Protein AF-A0A2T2UT08-F1 (afdb_monomer)

Secondary structure (DSSP, 8-state):
--BHHHHHHHHHHHHS-TTS-HHHHHHHHHHHHHHH-TT--STTSB--HHHHHHHHHHH--TTSTT-B-HHHHHHHHHHTTS-HHHHHHHHHHHHHHHHHHTT-SS---TTSPBPHHHHHHHHHHHHHH--HHHHHHHHHHH-

Solvent-accessible surface area (backbone atoms only — not comparable to full-atom values): 7867 Å² total; per-residue (Å²): 130,60,21,43,42,55,51,42,40,56,48,42,74,72,71,52,53,94,85,32,46,58,68,63,46,26,59,55,50,29,55,53,53,30,73,72,36,97,84,39,88,47,42,80,37,76,56,43,71,74,54,46,57,51,47,52,69,49,40,54,38,50,81,44,95,80,37,41,20,47,15,57,55,36,22,55,65,32,43,82,78,37,60,66,70,52,13,61,70,41,7,45,64,53,28,47,50,50,58,65,73,44,85,56,63,53,85,73,57,34,82,44,50,27,23,44,46,54,42,54,48,50,52,50,54,47,59,70,65,59,38,76,68,52,52,54,49,55,48,72,78,71,110

Sequence (143 aa):
MDTVRDYVRNWVRRHATPEADVDALTADLCEEAVAAHPLIDDPDFPLTDSIRDTLDATFGTAADEDAQTPAAITREELRDALPPRCAHRLGRPVARLILNDHDLAWDVDPEAPLPCILADRYRRLLREGLTDRRLRKLQAELC

pLDDT: mean 87.92, std 7.17, range [59.38, 97.12]

Nearest PDB structures (foldseek):
  7pik-assembly1_B  TM=3.747E-01  e=6.619E+00  Escherichia coli

Structure (mmCIF, N/CA/C/O backbone):
data_AF-A0A2T2UT08-F1
#
_entry.id   AF-A0A2T2UT08-F1
#
loop_
_atom_site.group_PDB
_atom_site.id
_atom_site.type_symbol
_atom_site.label_atom_id
_atom_site.label_alt_id
_atom_site.label_comp_id
_atom_site.label_asym_id
_atom_site.label_entity_id
_atom_site.label_seq_id
_atom_site.pdbx_PDB_ins_code
_atom_site.Cartn_x
_atom_site.Cartn_y
_atom_site.Cartn_z
_atom_site.occupancy
_atom_site.B_iso_or_equiv
_atom_site.auth_seq_id
_atom_site.auth_comp_id
_atom_site.auth_asym_id
_atom_site.auth_atom_id
_atom_site.pdbx_PDB_model_num
ATOM 1 N N . MET A 1 1 ? 16.412 -3.150 -23.366 1.00 74.50 1 MET A N 1
ATOM 2 C CA . MET A 1 1 ? 16.485 -1.968 -22.492 1.00 74.50 1 MET A CA 1
ATOM 3 C C . MET A 1 1 ? 15.433 -2.213 -21.446 1.00 74.50 1 MET A C 1
ATOM 5 O O . MET A 1 1 ? 14.310 -2.473 -21.855 1.00 74.50 1 MET A O 1
ATOM 9 N N . ASP A 1 2 ? 15.813 -2.254 -20.175 1.00 92.12 2 ASP A N 1
ATOM 10 C CA . ASP A 1 2 ? 14.853 -2.517 -19.102 1.00 92.12 2 ASP A CA 1
ATOM 11 C C . ASP A 1 2 ? 13.895 -1.329 -18.989 1.00 92.12 2 ASP A C 1
ATOM 13 O O . ASP A 1 2 ? 14.313 -0.176 -19.146 1.00 92.12 2 ASP A O 1
ATOM 17 N N . THR A 1 3 ? 12.622 -1.607 -18.739 1.00 96.94 3 THR A N 1
ATOM 18 C CA . THR A 1 3 ? 11.595 -0.588 -18.487 1.00 96.94 3 THR A CA 1
ATOM 19 C C . THR A 1 3 ? 11.238 -0.510 -17.004 1.00 96.94 3 THR A C 1
ATOM 21 O O . THR A 1 3 ? 11.623 -1.367 -16.200 1.00 96.94 3 THR A O 1
ATOM 24 N N . VAL A 1 4 ? 10.467 0.511 -16.625 1.00 96.50 4 VAL A N 1
ATOM 25 C CA . VAL A 1 4 ? 9.859 0.600 -15.287 1.00 96.50 4 VAL A CA 1
ATOM 26 C C . VAL A 1 4 ? 9.005 -0.640 -14.995 1.00 96.50 4 VAL A C 1
ATOM 28 O O . VAL A 1 4 ? 9.108 -1.219 -13.915 1.00 96.50 4 VAL A O 1
ATOM 31 N N . ARG A 1 5 ? 8.240 -1.134 -15.971 1.00 96.94 5 ARG A N 1
ATOM 32 C CA . ARG A 1 5 ? 7.446 -2.363 -15.851 1.00 96.94 5 ARG A CA 1
ATOM 33 C C . ARG A 1 5 ? 8.317 -3.586 -15.585 1.00 96.94 5 ARG A C 1
ATOM 35 O O . ARG A 1 5 ? 7.957 -4.405 -14.739 1.00 96.94 5 ARG A O 1
ATOM 42 N N . ASP A 1 6 ? 9.454 -3.719 -16.268 1.00 97.12 6 ASP A N 1
ATOM 43 C CA . ASP A 1 6 ? 10.388 -4.827 -16.028 1.00 97.12 6 ASP A CA 1
ATOM 44 C C . ASP A 1 6 ? 10.944 -4.783 -14.601 1.00 97.12 6 ASP A C 1
ATOM 46 O O . ASP A 1 6 ? 11.050 -5.820 -13.939 1.00 97.12 6 ASP A O 1
ATOM 50 N N . TYR A 1 7 ? 11.260 -3.584 -14.103 1.00 96.25 7 TYR A N 1
ATOM 51 C CA . TYR A 1 7 ? 11.666 -3.379 -12.716 1.00 96.25 7 TYR A CA 1
ATOM 52 C C . TYR A 1 7 ? 10.566 -3.814 -11.740 1.00 96.25 7 TYR A C 1
ATOM 54 O O . TYR A 1 7 ? 10.809 -4.692 -10.909 1.00 96.25 7 TYR A O 1
ATOM 62 N N . VAL A 1 8 ? 9.352 -3.270 -11.882 1.00 95.94 8 VAL A N 1
ATOM 63 C CA . VAL A 1 8 ? 8.220 -3.552 -10.984 1.00 95.94 8 VAL A CA 1
ATOM 64 C C . VAL A 1 8 ? 7.896 -5.041 -10.984 1.00 95.94 8 VAL A C 1
ATOM 66 O O . VAL A 1 8 ? 7.767 -5.647 -9.924 1.00 95.94 8 VAL A O 1
ATOM 69 N N . ARG A 1 9 ? 7.855 -5.678 -12.159 1.00 96.06 9 ARG A N 1
ATOM 70 C CA . ARG A 1 9 ? 7.591 -7.117 -12.272 1.00 96.06 9 ARG A CA 1
ATOM 71 C C . ARG A 1 9 ? 8.642 -7.956 -11.555 1.00 96.06 9 ARG A C 1
ATOM 73 O O . ARG A 1 9 ? 8.315 -8.948 -10.903 1.00 96.06 9 ARG A O 1
ATOM 80 N N . ASN A 1 10 ? 9.915 -7.585 -11.686 1.00 95.12 10 ASN A N 1
ATOM 81 C CA . ASN A 1 10 ? 11.006 -8.274 -11.003 1.00 95.12 10 ASN A CA 1
ATOM 82 C C . ASN A 1 10 ? 10.953 -8.066 -9.490 1.00 95.12 10 ASN A C 1
ATOM 84 O O . ASN A 1 10 ? 11.246 -9.001 -8.746 1.00 95.12 10 ASN A O 1
ATOM 88 N N . TRP A 1 11 ? 10.565 -6.876 -9.040 1.00 95.12 11 TRP A N 1
ATOM 89 C CA . TRP A 1 11 ? 10.347 -6.597 -7.629 1.00 95.12 11 TRP A CA 1
ATOM 90 C C . TRP A 1 11 ? 9.188 -7.438 -7.075 1.00 95.12 11 TRP A C 1
ATOM 92 O O . TRP A 1 11 ? 9.375 -8.166 -6.101 1.00 95.12 11 TRP A O 1
ATOM 102 N N . VAL A 1 12 ? 8.037 -7.462 -7.759 1.00 92.81 12 VAL A N 1
ATOM 103 C CA . VAL A 1 12 ? 6.862 -8.264 -7.371 1.00 92.81 12 VAL A CA 1
ATOM 104 C C . VAL A 1 12 ? 7.235 -9.733 -7.211 1.00 92.81 12 VAL A C 1
ATOM 106 O O . VAL A 1 12 ? 6.958 -10.332 -6.179 1.00 92.81 12 VAL A O 1
ATOM 109 N N . ARG A 1 13 ? 7.954 -10.307 -8.178 1.00 91.38 13 ARG A N 1
ATOM 110 C CA . ARG A 1 13 ? 8.400 -11.709 -8.114 1.00 91.38 13 ARG A CA 1
ATOM 111 C C . ARG A 1 13 ? 9.299 -12.031 -6.920 1.00 91.38 13 ARG A C 1
ATOM 113 O O . ARG A 1 13 ? 9.397 -13.198 -6.553 1.00 91.38 13 ARG A O 1
ATOM 120 N N . ARG A 1 14 ? 10.010 -11.043 -6.371 1.00 90.50 14 ARG A N 1
ATOM 121 C CA . ARG A 1 14 ? 10.910 -11.233 -5.224 1.00 90.50 14 ARG A CA 1
ATOM 122 C C . ARG A 1 14 ? 10.215 -11.034 -3.885 1.00 90.50 14 ARG A C 1
ATOM 124 O O . ARG A 1 14 ? 10.642 -11.650 -2.913 1.00 90.50 14 ARG A O 1
ATOM 131 N N . HIS A 1 15 ? 9.211 -10.162 -3.832 1.00 87.44 15 HIS A N 1
ATOM 132 C CA . HIS A 1 15 ? 8.656 -9.669 -2.570 1.00 87.44 15 HIS A CA 1
ATOM 133 C C . HIS A 1 15 ? 7.194 -10.051 -2.330 1.00 87.44 15 HIS A C 1
ATOM 135 O O . HIS A 1 15 ? 6.765 -10.034 -1.178 1.00 87.44 15 HIS A O 1
ATOM 141 N N . ALA A 1 16 ? 6.438 -10.410 -3.368 1.00 83.06 16 ALA A N 1
ATOM 142 C CA . ALA A 1 16 ? 5.073 -10.897 -3.214 1.00 83.06 16 ALA A CA 1
ATOM 143 C C . ALA A 1 16 ? 5.041 -12.349 -2.716 1.00 83.06 16 ALA A C 1
ATOM 145 O O . ALA A 1 16 ? 6.014 -13.100 -2.843 1.00 83.06 16 ALA A O 1
ATOM 146 N N . THR A 1 17 ? 3.902 -12.751 -2.150 1.00 79.75 17 THR A N 1
ATOM 147 C CA . THR A 1 17 ? 3.682 -14.139 -1.737 1.00 79.75 17 THR A CA 1
ATOM 148 C C . THR A 1 17 ? 3.603 -15.077 -2.948 1.00 79.75 17 THR A C 1
ATOM 150 O O . THR A 1 17 ? 3.249 -14.637 -4.045 1.00 79.75 17 THR A O 1
ATOM 153 N N . PRO A 1 18 ? 3.928 -16.375 -2.788 1.00 77.25 18 PRO A N 1
ATOM 154 C CA . PRO A 1 18 ? 3.865 -17.349 -3.883 1.00 77.25 18 PRO A CA 1
ATOM 155 C C . PRO A 1 18 ? 2.495 -17.448 -4.570 1.00 77.25 18 PRO A C 1
ATOM 157 O O . PRO A 1 18 ? 2.421 -17.813 -5.741 1.00 77.25 18 PRO A O 1
ATOM 160 N N . GLU A 1 19 ? 1.424 -17.148 -3.840 1.00 79.25 19 GLU A N 1
ATOM 161 C CA . GLU A 1 19 ? 0.036 -17.210 -4.292 1.00 79.25 19 GLU A CA 1
ATOM 162 C C . GLU A 1 19 ? -0.437 -15.925 -4.991 1.00 79.25 19 GLU A C 1
ATOM 164 O O . GLU A 1 19 ? -1.535 -15.912 -5.546 1.00 79.25 19 GLU A O 1
ATOM 169 N N . ALA A 1 20 ? 0.360 -14.851 -4.966 1.00 81.38 20 ALA A N 1
ATOM 170 C CA . ALA A 1 20 ? -0.019 -13.571 -5.549 1.00 81.38 20 ALA A CA 1
ATOM 171 C C . ALA A 1 20 ? -0.123 -13.645 -7.082 1.00 81.38 20 ALA A C 1
ATOM 173 O O . ALA A 1 20 ? 0.723 -14.238 -7.762 1.00 81.38 20 ALA A O 1
ATOM 174 N N . ASP A 1 21 ? -1.128 -12.969 -7.643 1.00 87.75 21 ASP A N 1
ATOM 175 C CA . ASP A 1 21 ? -1.203 -12.753 -9.088 1.00 87.75 21 ASP A CA 1
ATOM 176 C C . ASP A 1 21 ? -0.156 -11.708 -9.489 1.00 87.75 21 ASP A C 1
ATOM 178 O O . ASP A 1 21 ? -0.355 -10.497 -9.371 1.00 87.75 21 ASP A O 1
ATOM 182 N N . VAL A 1 22 ? 0.994 -12.202 -9.954 1.00 89.06 22 VAL A N 1
ATOM 183 C CA . VAL A 1 22 ? 2.141 -11.376 -10.346 1.00 89.06 22 VAL A CA 1
ATOM 184 C C . VAL A 1 22 ? 1.762 -10.342 -11.400 1.00 89.06 22 VAL A C 1
ATOM 186 O O . VAL A 1 22 ? 2.280 -9.229 -11.347 1.00 89.06 22 VAL A O 1
ATOM 189 N N . ASP A 1 23 ? 0.905 -10.676 -12.363 1.00 90.31 23 ASP A N 1
ATOM 190 C CA . ASP A 1 23 ? 0.611 -9.777 -13.478 1.00 90.31 23 ASP A CA 1
ATOM 191 C C . ASP A 1 23 ? -0.381 -8.690 -13.057 1.00 90.31 23 ASP A C 1
ATOM 193 O O . ASP A 1 23 ? -0.152 -7.516 -13.367 1.00 90.31 23 ASP A O 1
ATOM 197 N N . ALA A 1 24 ? -1.408 -9.047 -12.278 1.00 88.50 24 ALA A N 1
ATOM 198 C CA . ALA A 1 24 ? -2.324 -8.072 -11.690 1.00 88.50 24 ALA A CA 1
ATOM 199 C C . ALA A 1 24 ? -1.584 -7.107 -10.750 1.00 88.50 24 ALA A C 1
ATOM 201 O O . ALA A 1 24 ? -1.689 -5.891 -10.901 1.00 88.50 24 ALA A O 1
ATOM 202 N N . LEU A 1 25 ? -0.758 -7.639 -9.843 1.00 88.56 25 LEU A N 1
ATOM 203 C CA . LEU A 1 25 ? 0.002 -6.833 -8.889 1.00 88.56 25 LEU A CA 1
ATOM 204 C C . LEU A 1 25 ? 1.076 -5.976 -9.574 1.00 88.56 25 LEU A C 1
ATOM 206 O O . LEU A 1 25 ? 1.326 -4.847 -9.160 1.00 88.56 25 LEU A O 1
ATOM 210 N N . THR A 1 26 ? 1.694 -6.474 -10.650 1.00 93.38 26 THR A N 1
ATOM 211 C CA . THR A 1 26 ? 2.627 -5.673 -11.456 1.00 93.38 26 THR A CA 1
ATOM 212 C C . THR A 1 26 ? 1.913 -4.498 -12.107 1.00 93.38 26 THR A C 1
ATOM 214 O O . THR A 1 26 ? 2.432 -3.389 -12.054 1.00 93.38 26 THR A O 1
ATOM 217 N N . ALA A 1 27 ? 0.758 -4.722 -12.742 1.00 91.25 27 ALA A N 1
ATOM 218 C CA . ALA A 1 27 ? 0.015 -3.655 -13.415 1.00 91.25 27 ALA A CA 1
ATOM 219 C C . ALA A 1 27 ? -0.376 -2.539 -12.440 1.00 91.25 27 ALA A C 1
ATOM 221 O O . ALA A 1 27 ? -0.188 -1.364 -12.731 1.00 91.25 27 ALA A O 1
ATOM 222 N N . ASP A 1 28 ? -0.827 -2.940 -11.264 1.00 89.31 28 ASP A N 1
ATOM 223 C CA . ASP A 1 28 ? -1.265 -2.075 -10.182 1.00 89.31 28 ASP A CA 1
ATOM 224 C C . ASP A 1 28 ? -0.095 -1.280 -9.560 1.00 89.31 28 ASP A C 1
ATOM 226 O O . ASP A 1 28 ? -0.135 -0.056 -9.470 1.00 89.31 28 ASP A O 1
ATOM 230 N N . LEU A 1 29 ? 1.033 -1.931 -9.251 1.00 91.94 29 LEU A N 1
ATOM 231 C CA . LEU A 1 29 ? 2.231 -1.233 -8.759 1.00 91.94 29 LEU A CA 1
ATOM 232 C C . LEU A 1 29 ? 2.945 -0.399 -9.832 1.00 91.94 29 LEU A C 1
ATOM 234 O O . LEU A 1 29 ? 3.732 0.483 -9.494 1.00 91.94 29 LEU A O 1
ATOM 238 N N . CYS A 1 30 ? 2.688 -0.637 -11.119 1.00 94.31 30 CYS A N 1
ATOM 239 C CA . CYS A 1 30 ? 3.181 0.249 -12.169 1.00 94.31 30 CYS A CA 1
ATOM 240 C C . CYS A 1 30 ? 2.531 1.637 -12.086 1.00 94.31 30 CYS A C 1
ATOM 242 O O . CYS A 1 30 ? 3.211 2.619 -12.365 1.00 94.31 30 CYS A O 1
ATOM 244 N N . GLU A 1 31 ? 1.262 1.740 -11.679 1.00 90.69 31 GLU A N 1
ATOM 245 C CA . GLU A 1 31 ? 0.604 3.039 -11.476 1.00 90.69 31 GLU A CA 1
ATOM 246 C C . GLU A 1 31 ? 1.274 3.820 -10.337 1.00 90.69 31 GLU A C 1
ATOM 248 O O . GLU A 1 31 ? 1.564 5.009 -10.470 1.00 90.69 31 GLU A O 1
ATOM 253 N N . GLU A 1 32 ? 1.618 3.126 -9.253 1.00 90.50 32 GLU A N 1
ATOM 254 C CA . GLU A 1 32 ? 2.368 3.701 -8.134 1.00 90.50 32 GLU A CA 1
ATOM 255 C C . GLU A 1 32 ? 3.791 4.114 -8.545 1.00 90.50 32 GLU A C 1
ATOM 257 O O . GLU A 1 32 ? 4.257 5.190 -8.177 1.00 90.50 32 GLU A O 1
ATOM 262 N N . ALA A 1 33 ? 4.476 3.295 -9.351 1.00 92.44 33 ALA A N 1
ATOM 263 C CA . ALA A 1 33 ? 5.806 3.611 -9.869 1.00 92.44 33 ALA A CA 1
ATOM 264 C C . ALA A 1 33 ? 5.794 4.876 -10.739 1.00 92.44 33 ALA A C 1
ATOM 266 O O . ALA A 1 33 ? 6.655 5.736 -10.573 1.00 92.44 33 ALA A O 1
ATOM 267 N N . VAL A 1 34 ? 4.801 5.011 -11.623 1.00 93.38 34 VAL A N 1
ATOM 268 C CA . VAL A 1 34 ? 4.585 6.212 -12.446 1.00 93.38 34 VAL A CA 1
ATOM 269 C C . VAL A 1 34 ? 4.361 7.440 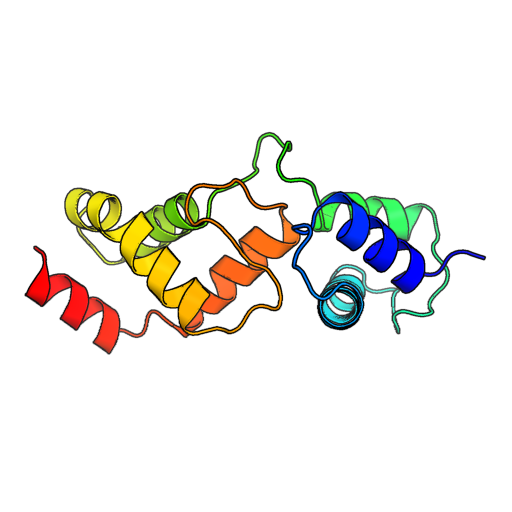-11.555 1.00 93.38 34 VAL A C 1
ATOM 271 O O . VAL A 1 34 ? 4.970 8.484 -11.773 1.00 93.38 34 VAL A O 1
ATOM 274 N N . ALA A 1 35 ? 3.555 7.314 -10.497 1.00 90.50 35 ALA A N 1
ATOM 275 C CA . ALA A 1 35 ? 3.299 8.409 -9.561 1.00 90.50 35 ALA A CA 1
ATOM 276 C C . ALA A 1 35 ? 4.520 8.792 -8.698 1.00 90.50 35 ALA A C 1
ATOM 278 O O . ALA A 1 35 ? 4.617 9.934 -8.243 1.00 90.50 35 ALA A O 1
ATOM 279 N N . ALA A 1 36 ? 5.450 7.860 -8.472 1.00 88.19 36 ALA A N 1
ATOM 280 C CA . ALA A 1 36 ? 6.608 8.055 -7.603 1.00 88.19 36 ALA A CA 1
ATOM 281 C C . ALA A 1 36 ? 7.700 8.955 -8.203 1.00 88.19 36 ALA A C 1
ATOM 283 O O . ALA A 1 36 ? 8.501 9.522 -7.458 1.00 88.19 36 ALA A O 1
ATOM 284 N N . HIS A 1 37 ? 7.761 9.099 -9.531 1.00 87.31 37 HIS A N 1
ATOM 285 C CA . HIS A 1 37 ? 8.826 9.861 -10.180 1.00 87.31 37 HIS A CA 1
ATOM 286 C C . HIS A 1 37 ? 8.300 10.719 -11.345 1.00 87.31 37 HIS A C 1
ATOM 288 O O . HIS A 1 37 ? 7.764 10.185 -12.311 1.00 87.31 37 HIS A O 1
ATOM 294 N N . PRO A 1 38 ? 8.545 12.045 -11.344 1.00 86.62 38 PRO A N 1
ATOM 295 C CA . PRO A 1 38 ? 7.894 12.991 -12.259 1.00 86.62 38 PRO A CA 1
ATOM 296 C C . PRO A 1 38 ? 8.283 12.849 -13.738 1.00 86.62 38 PRO A C 1
ATOM 298 O O . PRO A 1 38 ? 7.665 13.486 -14.582 1.00 86.62 38 PRO A O 1
ATOM 301 N N . LEU A 1 39 ? 9.335 12.086 -14.050 1.00 89.69 39 LEU A N 1
ATOM 302 C CA . LEU A 1 39 ? 9.752 11.803 -15.434 1.00 89.69 39 LEU A CA 1
ATOM 303 C C . LEU A 1 39 ? 9.158 10.510 -16.004 1.00 89.69 39 LEU A C 1
ATOM 305 O O . LEU A 1 39 ? 9.403 10.215 -17.169 1.00 89.69 39 LEU A O 1
ATOM 309 N N . ILE A 1 40 ? 8.477 9.700 -15.192 1.00 89.81 40 ILE A N 1
ATOM 310 C CA . ILE A 1 40 ? 7.858 8.472 -15.682 1.00 89.81 40 ILE A CA 1
ATOM 311 C C . ILE A 1 40 ? 6.471 8.850 -16.193 1.00 89.81 40 ILE A C 1
ATOM 313 O O . ILE A 1 40 ? 5.578 9.132 -15.403 1.00 89.81 40 ILE A O 1
ATOM 317 N N . ASP A 1 41 ? 6.298 8.855 -17.511 1.00 90.50 41 ASP A N 1
ATOM 318 C CA . ASP A 1 41 ? 4.996 9.134 -18.128 1.00 90.50 41 ASP A CA 1
ATOM 319 C C . ASP A 1 41 ? 4.145 7.861 -18.273 1.00 90.50 41 ASP A C 1
ATOM 321 O O . ASP A 1 41 ? 2.915 7.916 -18.249 1.00 90.50 41 ASP A O 1
ATOM 325 N N . ASP A 1 42 ? 4.796 6.702 -18.410 1.00 94.50 42 ASP A N 1
ATOM 326 C CA . ASP A 1 42 ? 4.148 5.403 -18.541 1.00 94.50 42 ASP A CA 1
ATOM 327 C C . ASP A 1 42 ? 5.064 4.251 -18.066 1.00 94.50 42 ASP A C 1
ATOM 329 O O . ASP A 1 42 ? 6.281 4.421 -17.956 1.00 94.50 42 ASP A O 1
ATOM 333 N N . PRO A 1 43 ? 4.521 3.056 -17.772 1.00 93.50 43 PRO A N 1
ATOM 334 C CA . PRO A 1 43 ? 5.318 1.938 -17.260 1.00 93.50 43 PRO A CA 1
ATOM 335 C C . PRO A 1 43 ? 6.344 1.367 -18.250 1.00 93.50 43 PRO A C 1
ATOM 337 O O . PRO A 1 43 ? 7.258 0.656 -17.835 1.00 93.50 43 PRO A O 1
ATOM 340 N N . ASP A 1 44 ? 6.219 1.639 -19.546 1.00 95.44 44 ASP A N 1
ATOM 341 C CA . ASP A 1 44 ? 7.168 1.190 -20.566 1.00 95.44 44 ASP A CA 1
ATOM 342 C C . ASP A 1 44 ? 8.318 2.206 -20.759 1.00 95.44 44 ASP A C 1
ATOM 344 O O . ASP A 1 44 ? 9.210 1.999 -21.589 1.00 95.44 44 ASP A O 1
ATOM 348 N N . PHE A 1 45 ? 8.360 3.262 -19.932 1.00 95.44 45 PHE A N 1
ATOM 349 C CA . PHE A 1 45 ? 9.451 4.231 -19.886 1.00 95.44 45 PHE A CA 1
ATOM 350 C C . PHE A 1 45 ? 10.801 3.551 -19.572 1.00 95.44 45 PHE A C 1
ATOM 352 O O . PHE A 1 45 ? 10.867 2.656 -18.717 1.00 95.44 45 PHE A O 1
ATOM 359 N N . PRO A 1 46 ? 11.908 3.969 -20.222 1.00 95.75 46 PRO A N 1
ATOM 360 C CA . PRO A 1 46 ? 13.224 3.392 -19.980 1.00 95.75 46 PRO A CA 1
ATOM 361 C C . PRO A 1 46 ? 13.708 3.529 -18.535 1.00 95.75 46 PRO A C 1
ATOM 363 O O . PRO A 1 46 ? 13.729 4.619 -17.960 1.00 95.75 46 PRO A O 1
ATOM 366 N N . LEU A 1 47 ? 14.204 2.430 -17.974 1.00 96.25 47 LEU A N 1
ATOM 367 C CA . LEU A 1 47 ? 14.766 2.408 -16.633 1.00 96.25 47 LEU A CA 1
ATOM 368 C C . LEU A 1 47 ? 16.174 3.018 -16.629 1.00 96.25 47 LEU A C 1
ATOM 370 O O . LEU A 1 47 ? 17.160 2.365 -16.975 1.00 96.25 47 LEU A O 1
ATOM 374 N N . THR A 1 48 ? 16.263 4.286 -16.235 1.00 94.50 48 THR A N 1
ATOM 375 C CA . THR A 1 48 ? 17.539 4.965 -15.957 1.00 94.50 48 THR A CA 1
ATOM 376 C C . THR A 1 48 ? 17.983 4.719 -14.515 1.00 94.50 48 THR A C 1
ATOM 378 O O . THR A 1 48 ? 17.158 4.370 -13.672 1.00 94.50 48 THR A O 1
ATOM 381 N N . ASP A 1 49 ? 19.261 4.951 -14.208 1.00 94.31 49 ASP A N 1
ATOM 382 C CA . ASP A 1 49 ? 19.783 4.806 -12.840 1.00 94.31 49 ASP A CA 1
ATOM 383 C C . ASP A 1 49 ? 19.043 5.719 -11.847 1.00 94.31 49 ASP A C 1
ATOM 385 O O . ASP A 1 49 ? 18.608 5.263 -10.799 1.00 94.31 49 ASP A O 1
ATOM 389 N N . SER A 1 50 ? 18.762 6.973 -12.228 1.00 93.50 50 SER A N 1
ATOM 390 C CA . SER A 1 50 ? 17.997 7.914 -11.389 1.00 93.50 50 SER A CA 1
ATOM 391 C C . SER A 1 50 ? 16.574 7.433 -11.088 1.00 93.50 50 SER A C 1
ATOM 393 O O . SER A 1 50 ? 16.055 7.659 -9.993 1.00 93.50 50 SER A O 1
ATOM 395 N N . ILE A 1 51 ? 15.919 6.804 -12.069 1.00 94.69 51 ILE A N 1
ATOM 396 C CA . ILE A 1 51 ? 14.582 6.236 -11.878 1.00 94.69 51 ILE A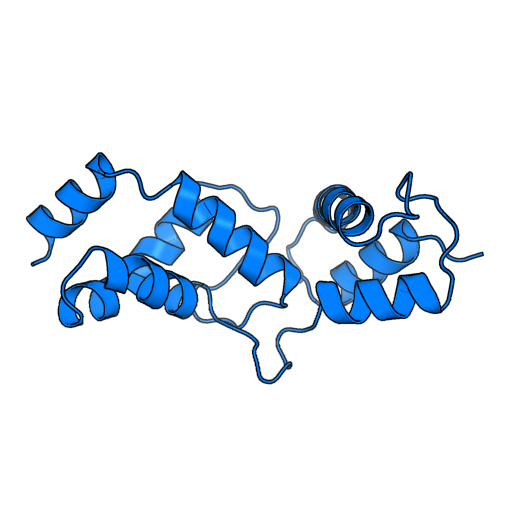 CA 1
ATOM 397 C C . ILE A 1 51 ? 14.673 5.006 -10.979 1.00 94.69 51 ILE A C 1
ATOM 399 O O . ILE A 1 51 ? 13.883 4.881 -10.050 1.00 94.69 51 ILE A O 1
ATOM 403 N N . ARG A 1 52 ? 15.653 4.129 -11.221 1.00 95.06 52 ARG A N 1
ATOM 404 C CA . ARG A 1 52 ? 15.892 2.942 -10.397 1.00 95.06 52 ARG A CA 1
ATOM 405 C C . ARG A 1 52 ? 16.104 3.320 -8.933 1.00 95.06 52 ARG A C 1
ATOM 407 O O . ARG A 1 52 ? 15.405 2.772 -8.095 1.00 95.06 52 ARG A O 1
ATOM 414 N N . ASP A 1 53 ? 16.971 4.289 -8.648 1.00 93.94 53 ASP A N 1
ATOM 415 C CA . ASP A 1 53 ? 17.250 4.745 -7.280 1.00 93.94 53 ASP A CA 1
ATOM 416 C C . ASP A 1 53 ? 15.979 5.259 -6.581 1.00 93.94 53 ASP A C 1
ATOM 418 O O . ASP A 1 53 ? 15.743 4.982 -5.404 1.00 93.94 53 ASP A O 1
ATOM 422 N N . THR A 1 54 ? 15.119 5.974 -7.314 1.00 93.38 54 THR A N 1
ATOM 423 C CA . THR A 1 54 ? 13.846 6.475 -6.770 1.00 93.38 54 THR A CA 1
ATOM 424 C C . THR A 1 54 ? 12.852 5.350 -6.509 1.00 93.38 54 THR A C 1
ATOM 426 O O . THR A 1 54 ? 12.166 5.352 -5.484 1.00 93.38 54 THR A O 1
ATOM 429 N N . LEU A 1 55 ? 12.760 4.386 -7.425 1.00 94.38 55 LEU A N 1
ATOM 430 C CA . LEU A 1 55 ? 11.876 3.237 -7.269 1.00 94.38 55 LEU A CA 1
ATOM 431 C C . LEU A 1 55 ? 12.357 2.317 -6.147 1.00 94.38 55 LEU A C 1
ATOM 433 O O . LEU A 1 55 ? 11.524 1.901 -5.353 1.00 94.38 55 LEU A O 1
ATOM 437 N N . ASP A 1 56 ? 13.664 2.078 -6.011 1.00 93.56 56 ASP A N 1
ATOM 438 C CA . ASP A 1 56 ? 14.239 1.302 -4.905 1.00 93.56 56 ASP A CA 1
ATOM 439 C C . ASP A 1 56 ? 13.889 1.940 -3.552 1.00 93.56 56 ASP A C 1
ATOM 441 O O . ASP A 1 56 ? 13.418 1.245 -2.652 1.00 93.56 56 ASP A O 1
ATOM 445 N N . ALA A 1 57 ? 14.023 3.266 -3.431 1.00 91.44 57 ALA A N 1
ATOM 446 C CA . ALA A 1 57 ? 13.648 3.992 -2.217 1.00 91.44 57 ALA A CA 1
ATOM 447 C C . ALA A 1 57 ? 12.134 3.974 -1.937 1.00 91.44 57 ALA A C 1
ATOM 449 O O . ALA A 1 57 ? 11.719 3.917 -0.784 1.00 91.44 57 ALA A O 1
ATOM 450 N N . THR A 1 58 ? 11.304 4.032 -2.981 1.00 91.75 58 THR A N 1
ATOM 451 C CA . THR A 1 58 ? 9.839 4.074 -2.841 1.00 91.75 58 THR A CA 1
ATOM 452 C C . THR A 1 58 ? 9.256 2.695 -2.537 1.00 91.75 58 THR A C 1
ATOM 454 O O . THR A 1 58 ? 8.359 2.551 -1.708 1.00 91.75 58 THR A O 1
ATOM 457 N N . PHE A 1 59 ? 9.743 1.666 -3.228 1.00 93.44 59 PHE A N 1
ATOM 458 C CA . PHE A 1 59 ? 9.250 0.304 -3.086 1.00 93.44 59 PHE A CA 1
ATOM 459 C C . PHE A 1 59 ? 9.742 -0.321 -1.787 1.00 93.44 59 PHE A C 1
ATOM 461 O O . PHE A 1 59 ? 8.945 -0.944 -1.077 1.00 93.44 59 PHE A O 1
ATOM 468 N N . GLY A 1 60 ? 11.022 -0.116 -1.466 1.00 91.00 60 GLY A N 1
ATOM 469 C CA . GLY A 1 60 ? 11.660 -0.692 -0.292 1.00 91.00 60 GLY A CA 1
ATOM 470 C C . GLY A 1 60 ? 11.526 -2.214 -0.239 1.00 91.00 60 GLY A C 1
ATOM 471 O O . GLY A 1 60 ? 11.208 -2.893 -1.226 1.00 91.00 60 GLY A O 1
ATOM 472 N N . THR A 1 61 ? 11.757 -2.771 0.942 1.00 89.50 61 THR A N 1
ATOM 473 C CA . THR A 1 61 ? 11.625 -4.197 1.229 1.00 89.50 61 THR A CA 1
ATOM 474 C C . THR A 1 61 ? 11.043 -4.438 2.619 1.00 89.50 61 THR A C 1
ATOM 476 O O . THR A 1 61 ? 11.104 -3.595 3.505 1.00 89.50 61 THR A O 1
ATOM 479 N N . ALA A 1 62 ? 10.517 -5.643 2.851 1.00 85.69 62 ALA A N 1
ATOM 480 C CA . ALA A 1 62 ? 10.062 -6.066 4.179 1.00 85.69 62 ALA A CA 1
ATOM 481 C C . ALA A 1 62 ? 11.205 -6.221 5.209 1.00 85.69 62 ALA A C 1
ATOM 483 O O . ALA A 1 62 ? 10.938 -6.501 6.377 1.00 85.69 62 ALA A O 1
ATOM 484 N N . ALA A 1 63 ? 12.464 -6.115 4.772 1.00 87.81 63 ALA A N 1
ATOM 485 C CA . ALA A 1 63 ? 13.648 -6.198 5.621 1.00 87.81 63 ALA A CA 1
ATOM 486 C C . ALA A 1 63 ? 14.229 -4.819 5.974 1.00 87.81 63 ALA A C 1
ATOM 488 O O . ALA A 1 63 ? 15.201 -4.762 6.728 1.00 87.81 63 ALA A O 1
ATOM 489 N N . ASP A 1 64 ? 13.660 -3.739 5.435 1.00 88.94 64 ASP A N 1
ATOM 490 C CA . ASP A 1 64 ? 14.109 -2.383 5.729 1.00 88.94 64 ASP A CA 1
ATOM 491 C C . ASP A 1 64 ? 13.826 -2.049 7.203 1.00 88.94 64 ASP A C 1
ATOM 493 O O . ASP A 1 64 ? 12.887 -2.571 7.8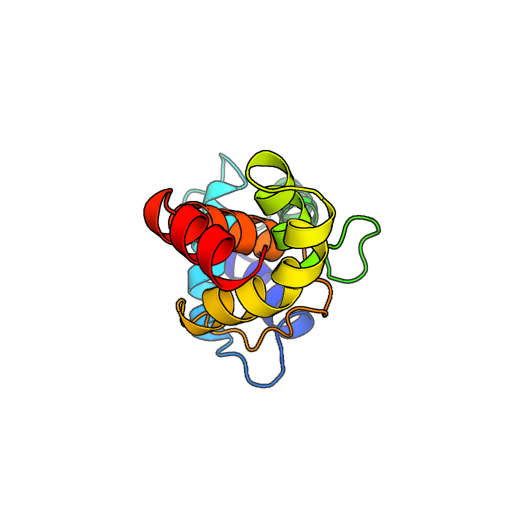12 1.00 88.94 64 ASP A O 1
ATOM 497 N N . GLU A 1 65 ? 14.664 -1.206 7.812 1.00 85.06 65 GLU A N 1
ATOM 498 C CA . GLU A 1 65 ? 14.573 -0.894 9.249 1.00 85.06 65 GLU A CA 1
ATOM 499 C C . GLU A 1 65 ? 13.238 -0.239 9.635 1.00 85.06 65 GLU A C 1
ATOM 501 O O . GLU A 1 65 ? 12.789 -0.347 10.778 1.00 85.06 65 GLU A O 1
ATOM 506 N N . ASP A 1 66 ? 12.605 0.433 8.680 1.00 82.62 66 ASP A N 1
ATOM 507 C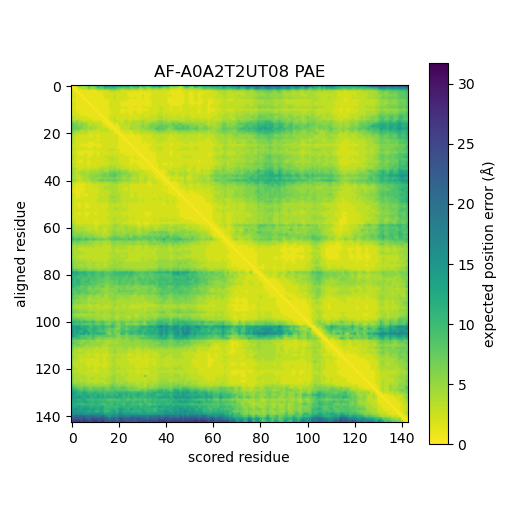 CA . ASP A 1 66 ? 11.323 1.107 8.801 1.00 82.62 66 ASP A CA 1
ATOM 508 C C . ASP A 1 66 ? 10.142 0.273 8.283 1.00 82.62 66 ASP A C 1
ATOM 510 O O . ASP A 1 66 ? 9.014 0.766 8.307 1.00 82.62 66 ASP A O 1
ATOM 514 N N . ALA A 1 67 ? 10.347 -0.989 7.887 1.00 88.44 67 ALA A N 1
ATOM 515 C CA . ALA A 1 67 ? 9.263 -1.871 7.469 1.00 88.44 67 ALA A CA 1
ATOM 516 C C . ALA A 1 67 ? 8.224 -2.047 8.593 1.00 88.44 67 ALA A C 1
ATOM 518 O O . ALA A 1 67 ? 8.537 -2.394 9.737 1.00 88.44 67 ALA A O 1
ATOM 519 N N . GLN A 1 68 ? 6.947 -1.828 8.266 1.00 92.25 68 GLN A N 1
ATOM 520 C CA . GLN A 1 68 ? 5.846 -1.867 9.232 1.00 92.25 68 GLN A CA 1
ATOM 521 C C . GLN A 1 68 ? 4.866 -2.993 8.917 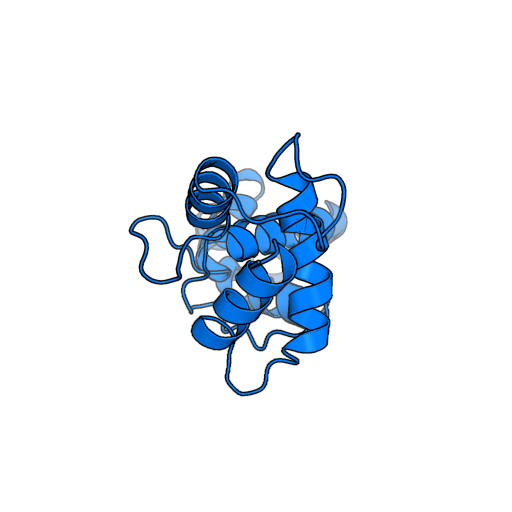1.00 92.25 68 GLN A C 1
ATOM 523 O O . GLN A 1 68 ? 4.598 -3.311 7.760 1.00 92.25 68 GLN A O 1
ATOM 528 N N . THR A 1 69 ? 4.280 -3.579 9.961 1.00 93.94 69 THR A N 1
ATOM 529 C CA . THR A 1 69 ? 3.174 -4.530 9.796 1.00 93.94 69 THR A CA 1
ATOM 530 C C . THR A 1 69 ? 1.846 -3.779 9.645 1.00 93.94 69 THR A C 1
ATOM 532 O O . THR A 1 69 ? 1.672 -2.718 10.261 1.00 93.94 69 THR A O 1
ATOM 535 N N . PRO A 1 70 ? 0.852 -4.323 8.917 1.00 93.50 70 PRO A N 1
ATOM 536 C CA . PRO A 1 70 ? -0.486 -3.733 8.841 1.00 93.50 70 PRO A CA 1
ATOM 537 C C . PRO A 1 70 ? -1.097 -3.486 10.223 1.00 93.50 70 PRO A C 1
ATOM 539 O O . PRO A 1 70 ? -1.719 -2.451 10.472 1.00 93.50 70 PRO A O 1
ATOM 542 N N . ALA A 1 71 ? -0.886 -4.407 11.168 1.00 94.00 71 ALA A N 1
ATOM 543 C CA . ALA A 1 71 ? -1.337 -4.246 12.541 1.00 94.00 71 ALA A CA 1
ATOM 544 C C . ALA A 1 71 ? -0.652 -3.062 13.237 1.00 94.00 71 ALA A C 1
ATOM 546 O O . ALA A 1 71 ? -1.322 -2.339 13.971 1.00 94.00 71 ALA A O 1
ATOM 547 N N . ALA A 1 72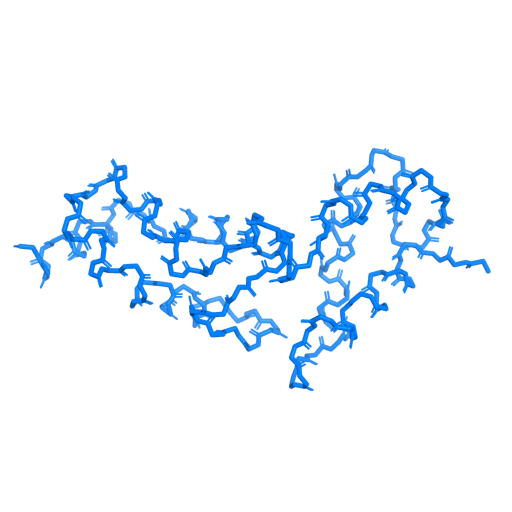 ? 0.648 -2.838 13.024 1.00 94.56 72 ALA A N 1
ATOM 548 C CA . ALA A 1 72 ? 1.362 -1.691 13.583 1.00 94.56 72 ALA A CA 1
ATOM 549 C C . ALA A 1 72 ? 0.841 -0.364 13.014 1.00 94.56 72 ALA A C 1
ATOM 551 O O . ALA A 1 72 ? 0.461 0.503 13.803 1.00 94.56 72 ALA A O 1
ATOM 552 N N . ILE A 1 73 ? 0.713 -0.265 11.685 1.00 94.56 73 ILE A N 1
ATOM 553 C CA . ILE A 1 73 ? 0.139 0.904 10.992 1.00 94.56 73 ILE A CA 1
ATOM 554 C C . ILE A 1 73 ? -1.263 1.195 11.535 1.00 94.56 73 ILE A C 1
ATOM 556 O O . ILE A 1 73 ? -1.597 2.318 11.896 1.00 94.56 73 ILE A O 1
ATOM 560 N N . THR A 1 74 ? -2.083 0.158 11.698 1.00 93.69 74 THR A N 1
ATOM 561 C CA . THR A 1 74 ? -3.448 0.316 12.218 1.00 93.69 74 THR A CA 1
ATOM 562 C C . THR A 1 74 ? -3.479 0.800 13.657 1.00 93.69 74 THR A C 1
ATOM 564 O O . THR A 1 74 ? -4.316 1.623 14.013 1.00 93.69 74 THR A O 1
ATOM 567 N N . ARG A 1 75 ? -2.576 0.308 14.514 1.00 93.75 75 ARG A N 1
ATOM 568 C CA . ARG A 1 75 ? -2.469 0.800 15.898 1.00 93.75 75 ARG A CA 1
ATOM 569 C C . ARG A 1 75 ? -2.102 2.277 15.918 1.00 93.75 75 ARG A C 1
ATOM 571 O O . ARG A 1 75 ? -2.601 2.979 16.788 1.00 93.75 75 ARG A O 1
ATOM 578 N N . GLU A 1 76 ? -1.213 2.707 15.030 1.00 93.38 76 GLU A N 1
ATOM 579 C CA . GLU A 1 76 ? -0.805 4.104 14.900 1.00 93.38 76 GLU A CA 1
ATOM 580 C C . GLU A 1 76 ? -1.996 4.982 14.507 1.00 93.38 76 GLU A C 1
ATOM 582 O O . GLU A 1 76 ? -2.390 5.833 15.296 1.00 93.38 76 GLU A O 1
ATOM 587 N N . GLU A 1 77 ? -2.661 4.683 13.392 1.00 91.75 77 GLU A N 1
ATOM 588 C CA . GLU A 1 77 ? -3.800 5.476 12.905 1.00 91.75 77 GLU A CA 1
ATOM 589 C C . GLU A 1 77 ? -4.981 5.485 13.897 1.00 91.75 77 GLU A C 1
ATOM 591 O O . GLU A 1 77 ? -5.671 6.489 14.064 1.00 91.75 77 GLU A O 1
ATOM 596 N N . LEU A 1 78 ? -5.217 4.384 14.623 1.00 90.44 78 LEU A N 1
ATOM 597 C CA . LEU A 1 78 ? -6.276 4.334 15.636 1.00 90.44 78 LEU A CA 1
ATOM 598 C C . LEU A 1 78 ? -5.946 5.128 16.906 1.00 90.44 78 LEU A C 1
ATOM 600 O O . LEU A 1 78 ? -6.877 5.502 17.620 1.00 90.44 78 LEU A O 1
ATOM 604 N N . ARG A 1 79 ? -4.669 5.362 17.239 1.00 89.62 79 ARG A N 1
ATOM 605 C CA . ARG A 1 79 ? -4.294 6.117 18.453 1.00 89.62 79 ARG A CA 1
ATOM 606 C C . ARG A 1 79 ? -4.742 7.571 18.393 1.00 89.62 79 ARG A C 1
ATOM 608 O O . ARG A 1 79 ? -5.005 8.141 19.448 1.00 89.62 79 ARG A O 1
ATOM 615 N N . ASP A 1 80 ? -4.876 8.127 17.196 1.00 84.62 80 ASP A N 1
ATOM 616 C CA . ASP A 1 80 ? -5.339 9.502 17.009 1.00 84.62 80 ASP A CA 1
ATOM 617 C C . ASP A 1 80 ? -6.836 9.653 17.320 1.00 84.62 80 ASP A C 1
ATOM 619 O O . ASP A 1 80 ? -7.293 10.732 17.698 1.00 84.62 80 ASP A O 1
ATOM 623 N N . ALA A 1 81 ? -7.602 8.561 17.225 1.00 84.75 81 ALA A N 1
ATOM 624 C CA . ALA A 1 81 ? -9.052 8.561 17.413 1.00 84.75 81 ALA A CA 1
ATOM 625 C C . ALA A 1 81 ? -9.530 7.830 18.682 1.00 84.75 81 ALA A C 1
ATOM 627 O O . ALA A 1 81 ? -10.650 8.066 19.138 1.00 84.75 81 ALA A O 1
ATOM 628 N N . LEU A 1 82 ? -8.729 6.921 19.252 1.00 85.06 82 LEU A N 1
ATOM 629 C CA . LEU A 1 82 ? -9.141 6.015 20.329 1.00 85.06 82 L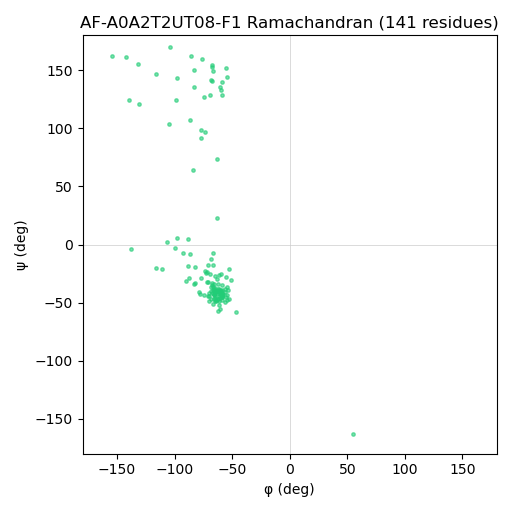EU A CA 1
ATOM 630 C C . LEU A 1 82 ? -8.138 5.987 21.494 1.00 85.06 82 LEU A C 1
ATOM 632 O O . LEU A 1 82 ? -6.938 6.179 21.296 1.00 85.06 82 LEU A O 1
ATOM 636 N N . PRO A 1 83 ? -8.582 5.635 22.721 1.00 87.31 83 PRO A N 1
ATOM 637 C CA . PRO A 1 83 ? -7.675 5.438 23.846 1.00 87.31 83 PRO A CA 1
ATOM 638 C C . PRO A 1 83 ? -6.562 4.421 23.524 1.00 87.31 83 PRO A C 1
ATOM 640 O O . PRO A 1 83 ? -6.851 3.384 22.914 1.00 87.31 83 PRO A O 1
ATOM 643 N N . PRO A 1 84 ? -5.320 4.612 24.019 1.00 86.75 84 PRO A N 1
ATOM 644 C CA . PRO A 1 84 ? -4.172 3.778 23.643 1.00 86.75 84 PRO A CA 1
ATOM 645 C C . PRO A 1 84 ? -4.379 2.270 23.837 1.00 86.75 84 PRO A C 1
ATOM 647 O O . PRO A 1 84 ? -3.926 1.460 23.028 1.00 86.75 84 PRO A O 1
ATOM 650 N N . ARG A 1 85 ? -5.100 1.877 24.897 1.00 87.12 85 ARG A N 1
ATOM 651 C CA . ARG A 1 85 ? -5.430 0.469 25.170 1.00 87.12 85 ARG A CA 1
ATOM 652 C C . ARG A 1 85 ? -6.377 -0.123 24.124 1.00 87.12 85 ARG A C 1
ATOM 654 O O . ARG A 1 85 ? -6.194 -1.278 23.747 1.00 87.12 85 ARG A O 1
ATOM 661 N N . CYS A 1 86 ? -7.358 0.651 23.657 1.00 86.62 86 CYS A N 1
ATOM 662 C CA . CYS A 1 86 ? -8.271 0.215 22.604 1.00 86.62 86 CYS A CA 1
ATOM 663 C C . CYS A 1 86 ? -7.523 0.125 21.266 1.00 86.62 86 CYS A C 1
ATOM 665 O O . CYS A 1 86 ? -7.543 -0.933 20.648 1.00 86.62 86 CYS A O 1
ATOM 667 N N . ALA A 1 87 ? -6.760 1.154 20.879 1.00 86.94 87 ALA A N 1
ATOM 668 C CA . ALA A 1 87 ? -5.963 1.132 19.648 1.00 86.94 87 ALA A CA 1
ATOM 669 C C . ALA A 1 87 ? -5.010 -0.080 19.583 1.00 86.94 87 ALA A C 1
ATOM 671 O O . ALA A 1 87 ? -4.950 -0.778 18.572 1.00 86.94 87 ALA A O 1
ATOM 672 N N . HIS A 1 88 ? -4.331 -0.405 20.692 1.00 88.50 88 HIS A N 1
ATOM 673 C CA . HIS A 1 88 ? -3.454 -1.577 20.761 1.00 88.50 88 HIS A CA 1
ATOM 674 C C . HIS A 1 88 ? -4.201 -2.904 20.541 1.00 88.50 88 HIS A C 1
ATOM 676 O O . HIS A 1 88 ? -3.751 -3.734 19.748 1.00 88.50 88 HIS A O 1
ATOM 682 N N . ARG A 1 89 ? -5.352 -3.094 21.208 1.00 88.62 89 ARG A N 1
ATOM 683 C CA . ARG A 1 89 ? -6.184 -4.306 21.080 1.00 88.62 89 ARG A CA 1
ATOM 684 C C . ARG A 1 89 ? -6.816 -4.441 19.693 1.00 88.62 89 ARG A C 1
ATOM 686 O O . ARG A 1 89 ? -6.997 -5.562 19.224 1.00 88.62 89 ARG A O 1
ATOM 693 N N . LEU A 1 90 ? -7.153 -3.320 19.057 1.00 88.25 90 LEU A N 1
ATOM 694 C CA . LEU A 1 90 ? -7.876 -3.282 17.784 1.00 88.25 90 LEU A CA 1
ATOM 695 C C . LEU A 1 90 ? -6.981 -3.341 16.549 1.00 88.25 90 LEU A C 1
ATOM 697 O O . LEU A 1 90 ? -7.468 -3.717 15.489 1.00 88.25 90 LEU A O 1
ATOM 701 N N . GLY A 1 91 ? -5.688 -3.039 16.679 1.00 89.19 91 GLY A N 1
ATOM 702 C CA . GLY A 1 91 ? -4.751 -2.997 15.555 1.00 89.19 91 GLY A CA 1
ATOM 703 C C . GLY A 1 91 ? -4.832 -4.186 14.602 1.00 89.19 91 GLY A C 1
ATOM 704 O O . GLY A 1 91 ? -5.120 -4.028 13.423 1.00 89.19 91 GLY A O 1
ATOM 705 N N . ARG A 1 92 ? -4.629 -5.397 15.128 1.00 91.94 92 ARG A N 1
ATOM 706 C CA . ARG A 1 92 ? -4.659 -6.631 14.332 1.00 91.94 92 ARG A CA 1
ATOM 707 C C . ARG A 1 92 ? -6.047 -6.965 13.758 1.00 91.94 92 ARG A C 1
ATOM 709 O O . ARG A 1 92 ? -6.119 -7.240 12.562 1.00 91.94 92 ARG A O 1
ATOM 716 N N . PRO A 1 93 ? -7.145 -6.992 14.546 1.00 89.38 93 PRO A N 1
ATOM 717 C CA . PRO A 1 93 ? -8.455 -7.349 14.000 1.00 89.38 93 PRO A CA 1
ATOM 718 C C . PRO A 1 93 ? -8.973 -6.334 12.976 1.00 89.38 93 PRO A C 1
ATOM 720 O O . PRO A 1 93 ? -9.555 -6.748 11.978 1.00 89.38 93 PRO A O 1
ATOM 723 N N . VAL A 1 94 ? -8.731 -5.034 13.176 1.00 89.44 94 VAL A N 1
ATOM 724 C CA . VAL A 1 94 ? -9.093 -4.012 12.183 1.00 89.44 94 VAL A CA 1
ATOM 725 C C . VAL A 1 94 ? -8.234 -4.162 10.932 1.00 89.44 94 VAL A C 1
ATOM 727 O O . VAL A 1 94 ? -8.787 -4.134 9.839 1.00 89.44 94 VAL A O 1
ATOM 730 N N . ALA A 1 95 ? -6.930 -4.424 11.071 1.00 91.12 95 ALA A N 1
ATOM 731 C CA . ALA A 1 95 ? -6.078 -4.647 9.910 1.00 91.12 95 ALA A CA 1
ATOM 732 C C . ALA A 1 95 ? -6.538 -5.816 9.049 1.00 91.12 95 ALA A C 1
ATOM 734 O O . ALA A 1 95 ? -6.654 -5.692 7.835 1.00 91.12 95 ALA A O 1
ATOM 735 N N . ARG A 1 96 ? -6.894 -6.933 9.688 1.00 88.81 96 ARG A N 1
ATOM 736 C CA . ARG A 1 96 ? -7.442 -8.090 8.982 1.00 88.81 96 ARG A CA 1
ATOM 737 C C . ARG A 1 96 ? -8.758 -7.776 8.274 1.00 88.81 96 ARG A C 1
ATOM 739 O O . ARG A 1 96 ? -8.991 -8.284 7.188 1.00 88.81 96 ARG A O 1
ATOM 746 N N . LEU A 1 97 ? -9.618 -6.961 8.884 1.00 87.25 97 LEU A N 1
ATOM 747 C CA . LEU A 1 97 ? -10.871 -6.548 8.259 1.00 87.25 97 LEU A CA 1
ATOM 748 C C . LEU A 1 97 ? -10.616 -5.699 7.008 1.00 87.25 97 LEU A C 1
ATOM 750 O O . LEU A 1 97 ? -11.226 -5.962 5.983 1.00 87.25 97 LEU A O 1
ATOM 754 N N . ILE A 1 98 ? -9.688 -4.742 7.069 1.00 88.69 98 ILE A N 1
ATOM 755 C CA . ILE A 1 98 ? -9.329 -3.904 5.915 1.00 88.69 98 ILE A CA 1
ATOM 756 C C . ILE A 1 98 ? -8.702 -4.739 4.796 1.00 88.69 98 ILE A C 1
ATOM 758 O O . ILE A 1 98 ? -9.121 -4.620 3.652 1.00 88.69 98 ILE A O 1
ATOM 762 N N . LEU A 1 99 ? -7.759 -5.626 5.123 1.00 86.62 99 LEU A N 1
ATOM 763 C CA . LEU A 1 99 ? -7.137 -6.517 4.137 1.00 86.62 99 LEU A CA 1
ATOM 764 C C . LEU A 1 99 ? -8.138 -7.489 3.491 1.00 86.62 99 LEU A C 1
ATOM 766 O O . LEU A 1 99 ? -7.948 -7.873 2.351 1.00 86.62 99 LEU A O 1
ATOM 770 N N . ASN A 1 100 ? -9.200 -7.884 4.199 1.00 84.12 100 ASN A N 1
ATOM 771 C CA . ASN A 1 100 ? -10.246 -8.743 3.639 1.00 84.12 100 ASN A CA 1
ATOM 772 C C . ASN A 1 100 ? -11.289 -7.966 2.817 1.00 84.12 100 ASN A C 1
ATOM 774 O O . ASN A 1 100 ? -11.874 -8.525 1.893 1.00 84.12 100 ASN A O 1
ATOM 778 N N . ASP A 1 101 ? -11.591 -6.722 3.201 1.00 83.94 101 ASP A N 1
ATOM 779 C CA . ASP A 1 101 ? -12.583 -5.875 2.520 1.00 83.94 101 ASP A CA 1
ATOM 780 C C . ASP A 1 101 ? -12.066 -5.383 1.163 1.00 83.94 101 ASP A C 1
ATOM 782 O O . ASP A 1 101 ? -12.841 -5.175 0.228 1.00 83.94 101 ASP A O 1
ATOM 786 N N . HIS A 1 102 ? -10.756 -5.177 1.072 1.00 75.56 102 HIS A N 1
ATOM 787 C CA . HIS A 1 102 ? -10.074 -4.787 -0.144 1.00 75.56 102 HIS A CA 1
ATOM 788 C C . HIS A 1 102 ? -9.359 -6.027 -0.663 1.00 75.56 102 HIS A C 1
ATOM 790 O O . HIS A 1 102 ? -8.349 -6.411 -0.091 1.00 75.56 102 HIS A O 1
ATOM 796 N N . ASP A 1 103 ? -9.912 -6.659 -1.702 1.00 68.38 103 ASP A N 1
ATOM 797 C CA . ASP A 1 103 ? -9.310 -7.787 -2.427 1.00 68.38 103 ASP A CA 1
ATOM 798 C C . ASP A 1 103 ? -8.005 -7.331 -3.091 1.00 68.38 103 ASP A C 1
ATOM 800 O O . ASP A 1 103 ? -7.927 -7.027 -4.281 1.00 68.38 103 ASP A O 1
ATOM 804 N N . LEU A 1 104 ? -6.984 -7.148 -2.262 1.00 67.19 104 LEU A N 1
ATOM 805 C CA . LEU A 1 104 ? -5.631 -6.902 -2.689 1.00 67.19 104 LEU A CA 1
ATOM 806 C C . LEU A 1 104 ? -5.188 -8.227 -3.296 1.00 67.19 104 LEU A C 1
ATOM 808 O O . LEU A 1 104 ? -5.295 -9.259 -2.639 1.00 67.19 104 LEU A O 1
ATOM 812 N N . ALA A 1 105 ? -4.660 -8.215 -4.519 1.00 65.44 105 ALA A N 1
ATOM 813 C CA . ALA A 1 105 ? -4.102 -9.394 -5.195 1.00 65.44 105 ALA A CA 1
ATOM 814 C C . ALA A 1 105 ? -2.862 -9.999 -4.475 1.00 65.44 105 ALA A C 1
ATOM 816 O O . ALA A 1 105 ? -2.024 -10.661 -5.088 1.00 65.44 105 ALA A O 1
ATOM 817 N N . TRP A 1 106 ? -2.730 -9.732 -3.174 1.00 70.19 106 TRP A N 1
ATOM 818 C CA . TRP A 1 106 ? -1.676 -10.073 -2.246 1.00 70.19 106 TRP A CA 1
ATOM 819 C C . TRP A 1 106 ? -2.301 -10.691 -0.984 1.00 70.19 106 TRP A C 1
ATOM 821 O O . TRP A 1 106 ? -3.039 -10.029 -0.255 1.00 70.19 106 TRP A O 1
ATOM 831 N N . ASP A 1 107 ? -1.924 -11.931 -0.665 1.00 73.81 107 ASP A N 1
ATOM 832 C CA . ASP A 1 107 ? -2.251 -12.569 0.619 1.00 73.81 107 ASP A CA 1
ATOM 833 C C . ASP A 1 107 ? -1.342 -12.042 1.752 1.00 73.81 107 ASP A C 1
ATOM 835 O O . ASP A 1 107 ? -0.200 -12.475 1.915 1.00 73.81 107 ASP A O 1
ATOM 839 N N . VAL A 1 108 ? -1.783 -10.996 2.461 1.00 79.56 108 VAL A N 1
ATOM 840 C CA . VAL A 1 108 ? -0.987 -10.309 3.497 1.00 79.56 108 VAL A CA 1
ATOM 841 C C . VAL A 1 108 ? -1.370 -10.800 4.897 1.00 79.56 108 VAL A C 1
ATOM 843 O O . VAL A 1 108 ? -2.510 -10.626 5.334 1.00 79.56 108 VAL A O 1
ATOM 846 N N . ASP A 1 109 ? -0.398 -11.290 5.677 1.00 85.38 109 ASP A N 1
ATOM 847 C CA . ASP A 1 109 ? -0.582 -11.458 7.126 1.00 85.38 109 ASP A CA 1
ATOM 848 C C . ASP A 1 109 ? -0.528 -10.082 7.827 1.00 85.38 109 ASP A C 1
ATOM 850 O O . ASP A 1 109 ? 0.462 -9.360 7.681 1.00 85.38 109 ASP A O 1
ATOM 854 N N . PRO A 1 110 ? -1.536 -9.708 8.644 1.00 88.56 110 PRO A N 1
ATOM 855 C CA . PRO A 1 110 ? -1.521 -8.476 9.430 1.00 88.56 110 PRO A CA 1
ATOM 856 C C . PRO A 1 110 ? -0.285 -8.253 10.317 1.00 88.56 110 PRO A C 1
ATOM 858 O O . PRO A 1 110 ? -0.053 -7.123 10.746 1.00 88.56 110 PRO A O 1
ATOM 861 N N . GLU A 1 111 ? 0.460 -9.303 10.661 1.00 90.62 111 GLU A N 1
ATOM 862 C CA . GLU A 1 111 ? 1.672 -9.228 11.487 1.00 90.62 111 GLU A CA 1
ATOM 863 C C . GLU A 1 111 ? 2.968 -9.438 10.678 1.00 90.62 111 GLU A C 1
ATOM 865 O O . GLU A 1 111 ? 4.053 -9.402 11.258 1.00 90.62 111 GLU A O 1
ATOM 870 N N . ALA A 1 112 ? 2.890 -9.621 9.356 1.00 90.31 112 ALA A N 1
ATOM 871 C CA . ALA A 1 112 ? 4.069 -9.646 8.495 1.00 90.31 112 ALA A CA 1
ATOM 872 C C . ALA A 1 112 ? 4.499 -8.214 8.123 1.00 90.31 112 ALA A C 1
ATOM 874 O O . ALA A 1 112 ? 3.640 -7.391 7.789 1.00 90.31 112 ALA A O 1
ATOM 875 N N . PRO A 1 113 ? 5.805 -7.884 8.182 1.00 91.81 113 PRO A N 1
ATOM 876 C CA . PRO A 1 113 ? 6.304 -6.606 7.690 1.00 91.81 113 PRO A CA 1
ATOM 877 C C . PRO A 1 113 ? 6.027 -6.450 6.197 1.00 91.81 113 PRO A C 1
ATOM 879 O O . PRO A 1 113 ? 6.242 -7.377 5.413 1.00 91.81 113 PRO A O 1
ATOM 882 N N . LEU A 1 114 ? 5.561 -5.265 5.816 1.00 90.12 114 LEU A N 1
ATOM 883 C CA . LEU A 1 114 ? 5.351 -4.892 4.429 1.00 90.12 114 LEU A CA 1
ATOM 884 C C . LEU A 1 114 ? 6.532 -4.071 3.911 1.00 90.12 114 LEU A C 1
ATOM 886 O O . LEU A 1 114 ? 7.034 -3.216 4.642 1.00 90.12 114 LEU A O 1
ATOM 890 N N . PRO A 1 115 ? 6.921 -4.255 2.639 1.00 91.31 115 PRO A N 1
ATOM 891 C CA . PRO A 1 115 ? 7.673 -3.241 1.920 1.00 91.31 115 PRO A CA 1
ATOM 892 C C . PRO A 1 115 ? 6.965 -1.879 1.908 1.00 91.31 115 PRO A C 1
ATOM 894 O O . PRO A 1 115 ? 5.729 -1.812 1.934 1.00 91.31 115 PRO A O 1
ATOM 897 N N . CYS A 1 116 ? 7.749 -0.805 1.817 1.00 91.44 116 CYS A N 1
ATOM 898 C CA . CYS A 1 116 ? 7.302 0.579 1.983 1.00 91.44 116 CYS A CA 1
ATOM 899 C C . CYS A 1 116 ? 6.111 0.944 1.091 1.00 91.44 116 CYS A C 1
ATOM 901 O O . CYS A 1 116 ? 5.099 1.436 1.596 1.00 91.44 116 CYS A O 1
ATOM 903 N N . ILE A 1 117 ? 6.162 0.603 -0.201 1.00 90.25 117 ILE A N 1
ATOM 904 C CA . ILE A 1 117 ? 5.073 0.944 -1.131 1.00 90.25 117 ILE A CA 1
ATOM 905 C C . ILE A 1 117 ? 3.722 0.353 -0.711 1.00 90.25 117 ILE A C 1
ATOM 907 O O . ILE A 1 117 ? 2.666 0.971 -0.866 1.00 90.25 117 ILE A O 1
ATOM 911 N N . LEU A 1 118 ? 3.736 -0.838 -0.120 1.00 88.62 118 LEU A N 1
ATOM 912 C CA . LEU A 1 118 ? 2.517 -1.500 0.327 1.00 88.62 118 LEU A CA 1
ATOM 913 C C . LEU A 1 118 ? 2.070 -1.021 1.693 1.00 88.62 118 LEU A C 1
ATOM 915 O O . LEU A 1 118 ? 0.870 -0.982 1.946 1.00 88.62 118 LEU A O 1
ATOM 919 N N . ALA A 1 119 ? 3.011 -0.683 2.574 1.00 90.75 119 ALA A N 1
ATOM 920 C CA . ALA A 1 119 ? 2.695 -0.062 3.850 1.00 90.75 119 ALA A CA 1
ATOM 921 C C . ALA A 1 119 ? 1.933 1.254 3.616 1.00 90.75 119 ALA A C 1
ATOM 923 O O . ALA A 1 119 ? 0.878 1.480 4.216 1.00 90.75 119 ALA A O 1
ATOM 924 N N . ASP A 1 120 ? 2.401 2.070 2.670 1.00 90.31 120 ASP A N 1
ATOM 925 C CA . ASP A 1 120 ? 1.743 3.318 2.289 1.00 90.31 120 ASP A CA 1
ATOM 926 C C . ASP A 1 120 ? 0.384 3.090 1.640 1.00 90.31 120 ASP A C 1
ATOM 928 O O . ASP A 1 120 ? -0.596 3.763 1.980 1.00 90.31 120 ASP A O 1
ATOM 932 N N . ARG A 1 121 ? 0.284 2.100 0.755 1.00 89.00 121 ARG A N 1
ATOM 933 C CA . ARG A 1 121 ? -1.001 1.726 0.171 1.00 89.00 121 ARG A CA 1
ATOM 934 C C . ARG A 1 121 ? -1.994 1.242 1.219 1.00 89.00 121 ARG A C 1
ATOM 936 O O . ARG A 1 121 ? -3.139 1.689 1.235 1.00 89.00 121 ARG A O 1
ATOM 943 N N . TYR A 1 122 ? -1.562 0.360 2.112 1.00 91.00 122 TYR A N 1
ATOM 944 C CA . TYR A 1 122 ? -2.380 -0.130 3.210 1.00 91.00 122 TYR A CA 1
ATOM 945 C C . TYR A 1 122 ? -2.870 1.030 4.086 1.00 91.00 122 TYR A C 1
ATOM 947 O O . TYR A 1 122 ? -4.050 1.088 4.427 1.00 91.00 122 TYR A O 1
ATOM 955 N N . ARG A 1 123 ? -2.001 2.003 4.389 1.00 92.50 123 ARG A N 1
ATOM 956 C CA . ARG A 1 123 ? -2.370 3.215 5.130 1.00 92.50 123 ARG A CA 1
ATOM 957 C C . ARG A 1 123 ? -3.454 4.025 4.405 1.00 92.50 123 ARG A C 1
ATOM 959 O O . ARG A 1 123 ? -4.380 4.497 5.065 1.00 92.50 123 ARG A O 1
ATOM 966 N N . ARG A 1 124 ? -3.394 4.157 3.072 1.00 90.88 124 ARG A N 1
ATOM 967 C CA . ARG A 1 124 ? -4.463 4.803 2.278 1.00 90.88 124 ARG A CA 1
ATOM 968 C C . ARG A 1 124 ? -5.793 4.059 2.406 1.00 90.88 124 ARG A C 1
ATOM 970 O O . ARG A 1 124 ? -6.779 4.667 2.815 1.00 90.88 124 ARG A O 1
ATOM 977 N N . LEU A 1 125 ? -5.797 2.745 2.175 1.00 89.94 125 LEU A N 1
ATOM 978 C CA . LEU A 1 125 ? -6.999 1.903 2.291 1.00 89.94 125 LEU A CA 1
ATOM 979 C C . LEU A 1 125 ? -7.603 1.949 3.696 1.00 89.94 125 LEU A C 1
ATOM 981 O O . LEU A 1 125 ? -8.814 2.065 3.872 1.00 89.94 125 LEU A O 1
ATOM 985 N N . LEU A 1 126 ? -6.750 1.903 4.718 1.00 90.81 126 LEU A N 1
ATOM 986 C CA . LEU A 1 126 ? -7.166 2.011 6.107 1.00 90.81 126 LEU A CA 1
ATOM 987 C C . LEU A 1 126 ? -7.863 3.349 6.377 1.00 90.81 126 LEU A C 1
ATOM 989 O O . LEU A 1 126 ? -8.925 3.359 6.996 1.00 90.81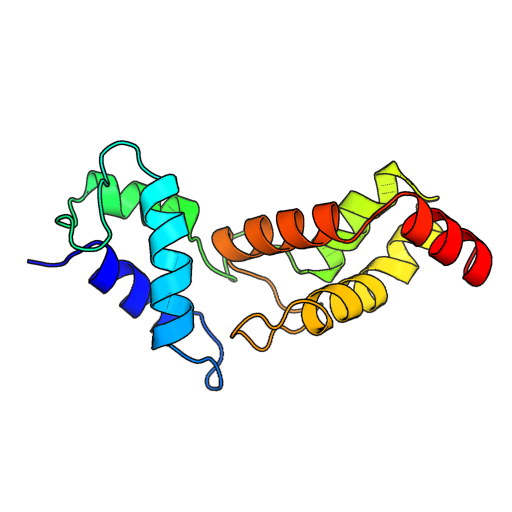 126 LEU A O 1
ATOM 993 N N . ARG A 1 127 ? -7.305 4.468 5.904 1.00 89.69 127 ARG A N 1
ATOM 994 C CA . ARG A 1 127 ? -7.900 5.803 6.078 1.00 89.69 127 ARG A CA 1
ATOM 995 C C . ARG A 1 127 ? -9.221 5.953 5.330 1.00 89.69 127 ARG A C 1
ATOM 997 O O . ARG A 1 127 ? -10.158 6.532 5.872 1.00 89.69 127 ARG A O 1
ATOM 1004 N N . GLU A 1 128 ? -9.327 5.390 4.132 1.00 87.44 128 GLU A N 1
ATOM 1005 C CA . GLU A 1 128 ? -10.584 5.334 3.377 1.00 87.44 128 GLU A CA 1
ATOM 1006 C C . GLU A 1 128 ? -11.642 4.477 4.098 1.00 87.44 128 GLU A C 1
ATOM 1008 O O . GLU A 1 128 ? -12.820 4.838 4.165 1.00 87.44 128 GLU A O 1
ATOM 1013 N N . GLY A 1 129 ? -11.219 3.360 4.696 1.00 82.12 129 GLY A N 1
ATOM 1014 C CA . GLY A 1 129 ? -12.085 2.432 5.418 1.00 82.12 129 GLY A CA 1
ATOM 1015 C C . GLY A 1 129 ? -12.498 2.893 6.823 1.00 82.12 129 GLY A C 1
ATOM 1016 O O . GLY A 1 129 ? -13.586 2.523 7.289 1.00 82.12 129 GLY A O 1
ATOM 1017 N N . LEU A 1 130 ? -11.677 3.694 7.511 1.00 84.12 130 LEU A N 1
ATOM 1018 C CA . LEU A 1 130 ? -11.905 4.203 8.873 1.00 84.12 130 LEU A CA 1
ATOM 1019 C C . LEU A 1 130 ? -12.785 5.459 8.895 1.00 84.12 130 LEU A C 1
ATOM 1021 O O . LEU A 1 130 ? -12.397 6.531 9.347 1.00 84.12 130 LEU A O 1
ATOM 1025 N N . THR A 1 131 ? -14.037 5.311 8.477 1.00 80.50 131 THR A N 1
ATOM 1026 C CA . THR A 1 131 ? -15.027 6.387 8.640 1.00 80.50 131 THR A CA 1
ATOM 1027 C C . THR A 1 131 ? -15.370 6.636 10.117 1.00 80.50 131 THR A C 1
ATOM 1029 O O . THR A 1 131 ? -15.408 5.703 10.926 1.00 80.50 131 THR A O 1
ATOM 1032 N N . ASP A 1 132 ? -15.778 7.864 10.461 1.00 76.50 132 ASP A N 1
ATOM 1033 C CA . ASP A 1 132 ? -16.275 8.234 11.804 1.00 76.50 132 ASP A CA 1
ATOM 1034 C C . ASP A 1 132 ? -17.378 7.305 12.328 1.00 76.50 132 ASP A C 1
ATOM 1036 O O . ASP A 1 132 ? -17.567 7.120 13.534 1.00 76.50 132 ASP A O 1
ATOM 1040 N N . ARG A 1 133 ? -18.177 6.740 11.418 1.00 77.88 133 ARG A N 1
ATOM 1041 C CA . ARG A 1 133 ? -19.224 5.775 11.759 1.00 77.88 133 ARG A CA 1
ATOM 1042 C C . ARG A 1 133 ? -18.624 4.439 12.200 1.00 77.88 133 ARG A C 1
ATOM 1044 O O . ARG A 1 133 ? -19.090 3.874 13.188 1.00 77.88 133 ARG A O 1
ATOM 1051 N N . ARG A 1 134 ? -17.615 3.936 11.482 1.00 80.19 134 ARG A N 1
ATOM 1052 C CA . ARG A 1 134 ? -16.900 2.701 11.836 1.00 80.19 134 ARG A CA 1
ATOM 1053 C C . ARG A 1 134 ? -16.122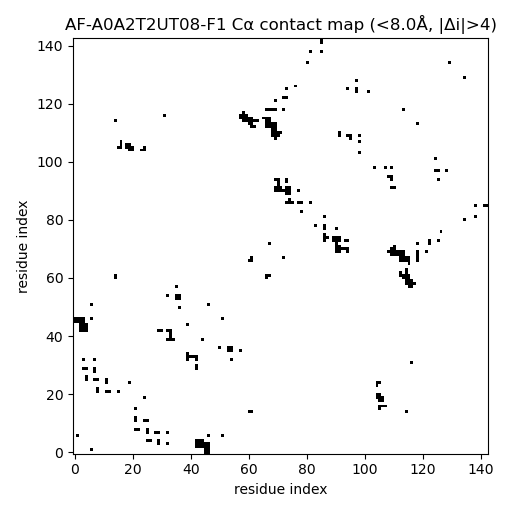 2.870 13.138 1.00 80.19 134 ARG A C 1
ATOM 1055 O O . ARG A 1 134 ? -16.242 2.007 14.000 1.00 80.19 134 ARG A O 1
ATOM 1062 N N . LEU A 1 135 ? -15.435 3.998 13.327 1.00 79.31 135 LEU A N 1
ATOM 1063 C CA . LEU A 1 135 ? -14.713 4.306 14.568 1.00 79.31 135 LEU A CA 1
ATOM 1064 C C . LEU A 1 135 ? -15.641 4.308 15.789 1.00 79.31 135 LEU A C 1
ATOM 1066 O O . LEU A 1 135 ? -15.365 3.625 16.774 1.00 79.31 135 LEU A O 1
ATOM 1070 N N . ARG A 1 136 ? -16.796 4.982 15.700 1.00 77.94 136 ARG A N 1
ATOM 1071 C CA . ARG A 1 136 ? -17.796 4.982 16.782 1.00 77.94 136 ARG A CA 1
ATOM 1072 C C . ARG A 1 136 ? -18.334 3.588 17.096 1.00 77.94 136 ARG A C 1
ATOM 1074 O O . ARG A 1 136 ? -18.532 3.264 18.264 1.00 77.94 136 ARG A O 1
ATOM 1081 N N . LYS A 1 137 ? -18.556 2.757 16.074 1.00 82.19 137 LYS A N 1
ATOM 1082 C CA . LYS A 1 137 ? -19.003 1.371 16.265 1.00 82.19 137 LYS A CA 1
ATOM 1083 C C . LYS A 1 137 ? -17.934 0.529 16.971 1.00 82.19 137 LYS A C 1
ATOM 1085 O O . LYS A 1 137 ? -18.249 -0.142 17.947 1.00 82.19 137 LYS A O 1
ATOM 1090 N N . LEU A 1 138 ? -16.679 0.625 16.530 1.00 77.50 138 LEU A N 1
ATOM 1091 C CA . LEU A 1 138 ? -15.545 -0.066 17.152 1.00 77.50 138 LEU A CA 1
ATOM 1092 C C . LEU A 1 138 ? -15.354 0.350 18.616 1.00 77.50 138 LEU A C 1
ATOM 1094 O O . LEU A 1 138 ? -15.095 -0.499 19.463 1.00 77.50 138 LEU A O 1
ATOM 1098 N N . GLN A 1 139 ? -15.523 1.638 18.925 1.00 72.88 139 GLN A N 1
ATOM 1099 C CA . GLN A 1 139 ? -15.439 2.141 20.294 1.00 72.88 139 GLN A CA 1
ATOM 1100 C C . GLN A 1 139 ? -16.565 1.590 21.183 1.00 72.88 139 GLN A C 1
ATOM 1102 O O . GLN A 1 139 ? -16.306 1.204 22.318 1.00 72.88 139 GLN A O 1
ATOM 1107 N N . ALA A 1 140 ? -17.798 1.527 20.674 1.00 78.25 140 ALA A N 1
ATOM 1108 C CA . ALA A 1 140 ? -18.958 1.066 21.438 1.00 78.25 140 ALA A CA 1
ATOM 1109 C C . ALA A 1 140 ? -18.954 -0.447 21.719 1.00 78.25 140 ALA A C 1
ATOM 1111 O O . ALA A 1 140 ? -19.473 -0.879 22.744 1.00 78.25 140 ALA A O 1
ATOM 1112 N N . GLU A 1 141 ? -18.395 -1.256 20.817 1.00 71.44 141 GLU A N 1
ATOM 1113 C CA . GLU A 1 141 ? -18.384 -2.716 20.965 1.00 71.44 141 GLU A CA 1
ATOM 1114 C C . GLU A 1 141 ? -17.242 -3.221 21.870 1.00 71.44 141 GLU A C 1
ATOM 1116 O O . GLU A 1 141 ? -17.302 -4.361 22.334 1.00 71.44 141 GLU A O 1
ATOM 1121 N N . LEU A 1 142 ? -16.184 -2.422 22.102 1.00 67.00 142 LEU A N 1
ATOM 1122 C CA . LEU A 1 142 ? -14.892 -2.945 22.583 1.00 67.00 142 LEU A CA 1
ATOM 1123 C C . LEU A 1 142 ? -14.173 -2.127 23.692 1.00 67.00 142 LEU A C 1
ATOM 1125 O O . LEU A 1 142 ? -13.134 -2.616 24.158 1.00 67.00 142 LEU A O 1
ATOM 1129 N N . CYS A 1 143 ? -14.672 -0.955 24.140 1.00 59.38 143 CYS A N 1
ATOM 1130 C CA . CYS A 1 143 ? -14.009 -0.089 25.156 1.00 59.38 143 CYS A CA 1
ATOM 1131 C C . CYS A 1 143 ? -14.704 0.031 26.545 1.00 59.38 143 CYS A C 1
ATOM 1133 O O . CYS A 1 143 ? -15.933 0.216 26.596 1.00 59.38 143 CYS A O 1
#

Radius of gyration: 16.74 Å; Cα contacts (8 Å, |Δi|>4): 178; chains: 1; bounding box: 39×30×48 Å

Mean predicted aligned error: 4.99 Å

Foldseek 3Di:
DAFLLNVLLVVCVVAFDPQFPSVVSSVVVQVVLCVQDVPRPGRRHDDDPVSVVSCCVQQPHLPDPPFDAQLRLQLVVCVVPDPNVLSNVCSQVLSVVLCVVDVDSGDGRSHRTHGNNVSVVSNVSSVVVDDPVVSVVSRVVGD